Protein AF-A0A2T2YPY2-F1 (afdb_monomer_lite)

pLDDT: mean 89.62, std 8.06, range [54.03, 97.5]

Foldseek 3Di:
DDQALLGKDKDKFQFAFKDFPDWDADPQFEIKTKIDGDGTAPDGWDPPPDDDDPDDFDADCVVPFDFRFKEAEQQQWIWTQGNVRMIMTIGRHFYWPDKFWKAAHDDPVDPDDGGIIMIMTFTDATGGDPDTDDGPYYDYNNDRDGDDDDDDDPRIDTDD

Radius of gyration: 15.9 Å; chains: 1; bounding box: 35×27×46 Å

Secondary structure (DSSP, 8-state):
-EE-TTS-EEEEESSEEEEEEEEEEETTTEEEEEEEEEEEPSSPPP-TTPPPPS------GGG-S-EEEEEEETTSEEEEEETTS-EEEEESS--EEEEEEEEE---TT-SS---EEEEEEEESS----SS----SEEE-----SPPPPP-PPTT-EE--

Structure (mmCIF, N/CA/C/O backbone):
data_AF-A0A2T2YPY2-F1
#
_entry.id   AF-A0A2T2YPY2-F1
#
loop_
_atom_site.group_PDB
_atom_site.id
_atom_site.type_symbol
_atom_site.label_atom_id
_atom_site.label_alt_id
_atom_site.label_comp_id
_atom_site.label_asym_id
_atom_site.label_entity_id
_atom_site.label_seq_id
_atom_site.pdbx_PDB_ins_code
_atom_site.Cartn_x
_atom_site.Cartn_y
_atom_site.Cartn_z
_atom_site.occupancy
_atom_site.B_iso_or_equiv
_atom_site.auth_seq_id
_atom_site.auth_comp_id
_atom_site.auth_asym_id
_atom_site.auth_atom_id
_atom_site.pdbx_PDB_model_num
ATOM 1 N N . MET A 1 1 ? -5.508 4.452 -0.099 1.00 87.25 1 MET A N 1
ATOM 2 C CA . MET A 1 1 ? -4.024 4.449 -0.060 1.00 87.25 1 MET A CA 1
ATOM 3 C C . MET A 1 1 ? -3.481 5.869 -0.182 1.00 87.25 1 MET A C 1
ATOM 5 O O . MET A 1 1 ? -4.206 6.746 -0.636 1.00 87.25 1 MET A O 1
ATOM 9 N N . SER A 1 2 ? -2.218 6.079 0.176 1.00 90.81 2 SER A N 1
ATOM 10 C CA . SER A 1 2 ? -1.468 7.324 -0.010 1.00 90.81 2 SER A CA 1
ATOM 11 C C . SER A 1 2 ? -0.062 6.994 -0.516 1.00 90.81 2 SER A C 1
ATOM 13 O O . SER A 1 2 ? 0.573 6.085 0.016 1.00 90.81 2 SER A O 1
ATOM 15 N N . LEU A 1 3 ? 0.415 7.730 -1.519 1.00 90.88 3 LEU A N 1
ATOM 16 C CA . LEU A 1 3 ? 1.806 7.708 -1.979 1.00 90.88 3 LEU A CA 1
ATOM 17 C C . LEU A 1 3 ? 2.460 9.024 -1.550 1.00 90.88 3 LEU A C 1
ATOM 19 O O . LEU A 1 3 ? 1.928 10.095 -1.841 1.00 90.88 3 LEU A O 1
ATOM 23 N N . PHE A 1 4 ? 3.565 8.946 -0.817 1.00 90.19 4 PHE A N 1
ATOM 24 C CA . PHE A 1 4 ? 4.272 10.115 -0.294 1.00 90.19 4 PHE A CA 1
ATOM 25 C C . PHE A 1 4 ? 5.348 10.590 -1.275 1.00 90.19 4 PHE A C 1
ATOM 27 O O . PHE A 1 4 ? 5.828 9.825 -2.111 1.00 90.19 4 PHE A O 1
ATOM 34 N N . PHE A 1 5 ? 5.757 11.855 -1.155 1.00 89.44 5 PHE A N 1
ATOM 35 C CA . PHE A 1 5 ? 6.778 12.455 -2.020 1.00 89.44 5 PHE A CA 1
ATOM 36 C C . PHE A 1 5 ? 8.179 11.858 -1.866 1.00 89.44 5 PHE A C 1
ATOM 38 O O . PHE A 1 5 ? 8.983 12.053 -2.772 1.00 89.44 5 PHE A O 1
ATOM 45 N N . ASP A 1 6 ? 8.432 11.103 -0.793 1.00 87.38 6 ASP A N 1
ATOM 46 C CA . ASP A 1 6 ? 9.640 10.296 -0.548 1.00 87.38 6 ASP A CA 1
ATOM 47 C C . ASP A 1 6 ? 9.521 8.851 -1.075 1.00 87.38 6 ASP A C 1
ATOM 49 O O . ASP A 1 6 ? 10.415 8.021 -0.905 1.00 87.38 6 ASP A O 1
ATOM 53 N N . GLY A 1 7 ? 8.408 8.521 -1.735 1.00 89.25 7 GLY A N 1
ATOM 54 C CA . GLY A 1 7 ? 8.165 7.211 -2.327 1.00 89.25 7 GLY A CA 1
ATOM 55 C C . GLY A 1 7 ? 7.646 6.153 -1.359 1.00 89.25 7 GLY A C 1
ATOM 56 O O . GLY A 1 7 ? 7.463 5.012 -1.791 1.00 89.25 7 GLY A O 1
ATOM 57 N N . ARG A 1 8 ? 7.376 6.498 -0.091 1.00 93.56 8 ARG A N 1
ATOM 58 C CA . ARG A 1 8 ? 6.630 5.608 0.807 1.00 93.56 8 ARG A CA 1
ATOM 59 C C . ARG A 1 8 ? 5.218 5.400 0.311 1.00 93.56 8 ARG A C 1
ATOM 61 O O . ARG A 1 8 ? 4.590 6.305 -0.238 1.00 93.56 8 ARG A O 1
ATOM 68 N N . VAL A 1 9 ? 4.676 4.235 0.626 1.00 95.38 9 VAL A N 1
ATOM 69 C CA . VAL A 1 9 ? 3.279 3.906 0.364 1.00 95.38 9 VAL A CA 1
ATOM 70 C C . VAL A 1 9 ? 2.605 3.589 1.687 1.00 95.38 9 VAL A C 1
ATOM 72 O O . VAL A 1 9 ? 3.122 2.801 2.474 1.00 95.38 9 VAL A O 1
ATOM 75 N N . LYS A 1 10 ? 1.443 4.193 1.936 1.00 95.31 10 LYS A N 1
ATOM 76 C CA . LYS A 1 10 ? 0.536 3.791 3.013 1.00 95.31 10 LYS A CA 1
ATOM 77 C C . LYS A 1 10 ? -0.748 3.244 2.417 1.00 95.31 10 LYS A C 1
ATOM 79 O O . LYS A 1 10 ? -1.548 3.979 1.835 1.00 95.31 10 LYS A O 1
ATOM 84 N N . VAL A 1 11 ? -0.975 1.958 2.606 1.00 95.44 11 VAL A N 1
ATOM 85 C CA . VAL A 1 11 ? -2.258 1.309 2.349 1.00 95.44 11 VAL A CA 1
ATOM 86 C C . VAL A 1 11 ? -3.041 1.326 3.654 1.00 95.44 11 VAL A C 1
ATOM 88 O O . VAL A 1 11 ? -2.460 1.133 4.713 1.00 95.44 11 VAL A O 1
ATOM 91 N N . TRP A 1 12 ? -4.331 1.645 3.617 1.00 93.94 12 TRP A N 1
ATOM 92 C CA . TRP A 1 12 ? -5.147 1.733 4.825 1.00 93.94 12 TRP A CA 1
ATOM 93 C C . TRP A 1 12 ? -6.581 1.304 4.546 1.00 93.94 12 TRP A C 1
ATOM 95 O O . TRP A 1 12 ? -7.058 1.436 3.420 1.00 93.94 12 TRP A O 1
ATOM 105 N N . SER A 1 13 ? -7.231 0.777 5.577 1.00 93.62 13 SER A N 1
ATOM 106 C CA . SER A 1 13 ? -8.620 0.329 5.579 1.00 93.62 13 SER A CA 1
ATOM 107 C C . SER A 1 13 ? -9.288 0.735 6.889 1.00 93.62 13 SER A C 1
ATOM 109 O O . SER A 1 13 ? -8.641 0.780 7.935 1.00 93.62 13 SER A O 1
ATOM 111 N N . THR A 1 14 ? -10.584 1.031 6.837 1.00 92.50 14 THR A N 1
ATOM 112 C CA . THR A 1 14 ? -11.429 1.224 8.025 1.00 92.50 14 THR A CA 1
ATOM 113 C C . THR A 1 14 ? -12.334 0.033 8.309 1.00 92.50 14 THR A C 1
ATOM 115 O O . THR A 1 14 ? -13.041 0.054 9.308 1.00 92.50 14 THR A O 1
ATOM 118 N N . THR A 1 15 ? -12.348 -0.993 7.461 1.00 93.19 15 THR A N 1
ATOM 119 C CA . THR A 1 15 ? -13.304 -2.109 7.563 1.00 93.19 15 THR A CA 1
ATOM 120 C C . THR A 1 15 ? -12.646 -3.445 7.868 1.00 93.19 15 THR A C 1
ATOM 122 O O . THR A 1 15 ? -13.332 -4.369 8.285 1.00 93.19 15 THR A O 1
ATOM 125 N N . HIS A 1 16 ? -11.331 -3.560 7.698 1.00 94.50 16 HIS A N 1
ATOM 126 C CA . HIS A 1 16 ? -10.594 -4.798 7.925 1.00 94.50 16 HIS A CA 1
ATOM 127 C C . HIS A 1 16 ? -9.155 -4.521 8.360 1.00 94.50 16 HIS A C 1
ATOM 129 O O . HIS A 1 16 ? -8.628 -3.418 8.185 1.00 94.50 16 HIS A O 1
ATOM 135 N N . LEU A 1 17 ? -8.526 -5.558 8.901 1.00 95.31 17 LEU A N 1
ATOM 136 C CA . LEU A 1 17 ? -7.094 -5.660 9.111 1.00 95.31 17 LEU A CA 1
ATOM 137 C C . LEU A 1 17 ? -6.426 -6.145 7.825 1.00 95.31 17 LEU A C 1
ATOM 139 O O . LEU A 1 17 ? -6.905 -7.086 7.194 1.00 95.31 17 LEU A O 1
ATOM 143 N N . TRP A 1 18 ? -5.330 -5.508 7.420 1.00 96.75 18 TRP A N 1
ATOM 144 C CA . TRP A 1 18 ? -4.560 -5.983 6.274 1.00 96.75 18 TRP A CA 1
ATOM 145 C C . TRP A 1 18 ? -3.775 -7.236 6.638 1.00 96.75 18 TRP A C 1
ATOM 147 O O . TRP A 1 18 ? -3.176 -7.317 7.712 1.00 96.75 18 TRP A O 1
ATOM 157 N N . SER A 1 19 ? -3.730 -8.185 5.709 1.00 96.25 19 SER A N 1
ATOM 158 C CA . SER A 1 19 ? -2.860 -9.347 5.815 1.00 96.25 19 SER A CA 1
ATOM 159 C C . SER A 1 19 ? -1.770 -9.285 4.750 1.00 96.25 19 SER A C 1
ATOM 161 O O . SER A 1 19 ? -2.041 -8.995 3.582 1.00 96.25 19 SER A O 1
ATOM 163 N N . VAL A 1 20 ? -0.524 -9.528 5.156 1.00 95.56 20 VAL A N 1
ATOM 164 C CA . VAL A 1 20 ? 0.605 -9.660 4.231 1.00 95.56 20 VAL A CA 1
ATOM 165 C C . VAL A 1 20 ? 0.564 -11.072 3.663 1.00 95.56 20 VAL A C 1
ATOM 167 O O . VAL A 1 20 ? 0.843 -12.038 4.364 1.00 95.56 20 VAL A O 1
ATOM 170 N N . MET A 1 21 ? 0.175 -11.190 2.397 1.00 95.00 21 MET A N 1
ATOM 171 C CA . MET A 1 21 ? -0.026 -12.482 1.738 1.00 95.00 21 MET A CA 1
ATOM 172 C C . MET A 1 21 ? 1.270 -13.044 1.186 1.00 95.00 21 MET A C 1
ATOM 174 O O . MET A 1 21 ? 1.494 -14.250 1.223 1.00 95.00 21 MET A O 1
ATOM 178 N N . ASP A 1 22 ? 2.108 -12.171 0.636 1.00 93.62 22 ASP A N 1
ATOM 179 C CA . ASP A 1 22 ? 3.346 -12.585 -0.000 1.00 93.62 22 ASP A CA 1
ATOM 180 C C . ASP A 1 22 ? 4.349 -11.430 -0.055 1.00 93.62 22 ASP A C 1
ATOM 182 O O . ASP A 1 22 ? 3.971 -10.256 -0.112 1.00 93.62 22 ASP A O 1
ATOM 186 N N . ARG A 1 23 ? 5.635 -11.772 -0.100 1.00 93.56 23 ARG A N 1
ATOM 187 C CA . ARG A 1 23 ? 6.736 -10.865 -0.426 1.00 93.56 23 ARG A CA 1
ATOM 188 C C . ARG A 1 23 ? 7.538 -11.516 -1.539 1.00 93.56 23 ARG A C 1
ATOM 190 O O . ARG A 1 23 ? 8.182 -12.542 -1.337 1.00 93.56 23 ARG A O 1
ATOM 197 N N . ARG A 1 24 ? 7.518 -10.898 -2.717 1.00 89.69 24 ARG A N 1
ATOM 198 C CA . ARG A 1 24 ? 8.173 -11.432 -3.910 1.00 89.69 24 ARG A CA 1
ATOM 199 C C . ARG A 1 24 ? 9.252 -10.495 -4.399 1.00 89.69 24 ARG A C 1
ATOM 201 O O . ARG A 1 24 ? 9.047 -9.288 -4.501 1.00 89.69 24 ARG A O 1
ATOM 208 N N . ARG A 1 25 ? 10.365 -11.083 -4.822 1.00 84.81 25 ARG A N 1
ATOM 209 C CA . ARG A 1 25 ? 11.326 -10.403 -5.681 1.00 84.81 25 ARG A CA 1
ATOM 210 C C . ARG A 1 25 ? 10.885 -10.561 -7.131 1.00 84.81 25 ARG A C 1
ATOM 212 O O . ARG A 1 25 ? 10.835 -11.678 -7.645 1.00 84.81 25 ARG A O 1
ATOM 219 N N . HIS A 1 26 ? 10.558 -9.458 -7.792 1.00 64.12 26 HIS A N 1
ATOM 220 C CA . HIS A 1 26 ? 10.186 -9.474 -9.200 1.00 64.12 26 HIS A CA 1
ATOM 221 C C . HIS A 1 26 ? 11.439 -9.254 -10.064 1.00 64.12 26 HIS A C 1
ATOM 223 O O . HIS A 1 26 ? 11.822 -8.122 -10.363 1.00 64.12 26 HIS A O 1
ATOM 229 N N . SER A 1 27 ? 12.080 -10.347 -10.499 1.00 54.03 27 SER A N 1
ATOM 230 C CA . SER A 1 27 ? 13.282 -10.357 -11.363 1.00 54.03 27 SER A CA 1
ATOM 231 C C . SER A 1 27 ? 14.474 -9.536 -10.816 1.00 54.03 27 SER A C 1
ATOM 233 O O . SER A 1 27 ? 14.523 -9.218 -9.630 1.00 54.03 27 SER A O 1
ATOM 235 N N . ALA A 1 28 ? 15.452 -9.188 -11.662 1.00 57.88 28 ALA A N 1
ATOM 236 C CA . ALA A 1 28 ? 16.628 -8.372 -11.314 1.00 57.88 28 ALA A CA 1
ATOM 237 C C . ALA A 1 28 ? 16.302 -6.899 -10.963 1.00 57.88 28 ALA A C 1
ATOM 239 O O . ALA A 1 28 ? 17.202 -6.063 -10.936 1.00 57.88 28 ALA A O 1
ATOM 240 N N . LEU A 1 29 ? 15.023 -6.579 -10.754 1.00 69.06 29 LEU A N 1
ATOM 241 C CA . LEU A 1 29 ? 14.495 -5.223 -10.732 1.00 69.06 29 LEU A CA 1
ATOM 242 C C . LEU A 1 29 ? 14.084 -4.798 -9.314 1.00 69.06 29 LEU A C 1
ATOM 244 O O . LEU A 1 29 ? 14.517 -3.751 -8.879 1.00 69.06 29 LEU A O 1
ATOM 248 N N . GLY A 1 30 ? 13.422 -5.605 -8.489 1.00 86.81 30 GLY A N 1
ATOM 249 C CA . GLY A 1 30 ? 13.202 -5.194 -7.092 1.00 86.81 30 GLY A CA 1
ATOM 250 C C . GLY A 1 30 ? 12.237 -6.082 -6.336 1.00 86.81 30 GLY A C 1
ATOM 251 O O . GLY A 1 30 ? 12.000 -7.229 -6.729 1.00 86.81 30 GLY A O 1
ATOM 252 N N . GLU A 1 31 ? 11.671 -5.554 -5.255 1.00 94.56 31 GLU A N 1
ATOM 253 C CA . GLU A 1 31 ? 10.708 -6.271 -4.425 1.00 94.56 31 GLU A CA 1
ATOM 254 C C . GLU A 1 31 ? 9.307 -5.670 -4.468 1.00 94.56 31 GLU A C 1
ATOM 25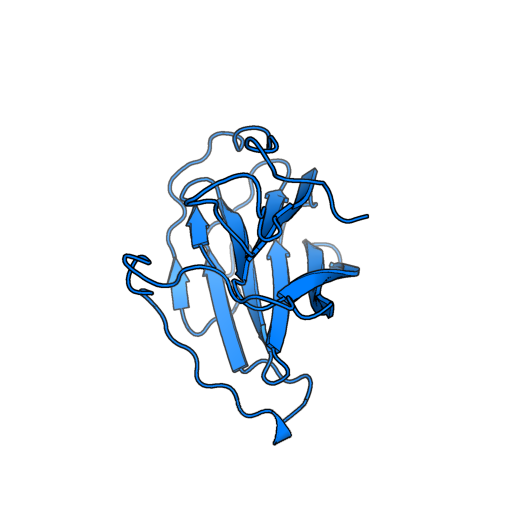6 O O . GLU A 1 31 ? 9.091 -4.470 -4.658 1.00 94.56 31 GLU A O 1
ATOM 261 N N . MET A 1 32 ? 8.340 -6.552 -4.240 1.00 94.88 32 MET A N 1
ATOM 262 C CA . MET A 1 32 ? 6.948 -6.217 -4.032 1.00 94.88 32 MET A CA 1
ATOM 263 C C . MET A 1 32 ? 6.366 -7.008 -2.863 1.00 94.88 32 MET A C 1
ATOM 265 O O . MET A 1 32 ? 6.791 -8.125 -2.560 1.00 94.88 32 MET A O 1
ATOM 269 N N . ILE A 1 33 ? 5.348 -6.432 -2.243 1.00 95.94 33 ILE A N 1
ATOM 270 C CA . ILE A 1 33 ? 4.508 -7.067 -1.238 1.00 95.94 33 ILE A CA 1
ATOM 271 C C . ILE A 1 33 ? 3.089 -7.180 -1.785 1.00 95.94 33 ILE A C 1
ATOM 273 O O . ILE A 1 33 ? 2.588 -6.250 -2.423 1.00 95.94 33 ILE A O 1
ATOM 277 N N . LEU A 1 34 ? 2.453 -8.322 -1.541 1.00 96.75 34 LEU A N 1
ATOM 278 C CA . LEU A 1 34 ? 1.042 -8.539 -1.814 1.00 96.75 34 LEU A CA 1
ATOM 279 C C . LEU A 1 34 ? 0.264 -8.446 -0.504 1.00 96.75 34 LEU A C 1
ATOM 281 O O . LEU A 1 34 ? 0.553 -9.155 0.460 1.00 96.75 34 LEU A O 1
ATOM 285 N N . LEU A 1 35 ? -0.730 -7.570 -0.489 1.00 97.50 35 LEU A N 1
ATOM 286 C CA . LEU A 1 35 ? -1.637 -7.341 0.623 1.00 97.50 35 LEU A CA 1
ATOM 287 C C . LEU A 1 35 ? -3.017 -7.874 0.259 1.00 97.50 35 LEU A C 1
ATOM 289 O O . LEU A 1 35 ? -3.530 -7.593 -0.825 1.00 97.50 35 LEU A O 1
ATOM 293 N N . GLY A 1 36 ? -3.611 -8.620 1.180 1.00 96.56 36 GLY A N 1
ATOM 294 C CA . GLY A 1 36 ? -4.969 -9.134 1.076 1.00 96.56 36 GLY A CA 1
ATOM 295 C C . GLY A 1 36 ? -5.866 -8.566 2.168 1.00 96.56 36 GLY A C 1
ATOM 296 O O . GLY A 1 36 ? -5.393 -8.117 3.220 1.00 96.56 36 GLY A O 1
ATOM 297 N N . VAL A 1 37 ? -7.173 -8.623 1.918 1.00 94.81 37 VAL A N 1
ATOM 298 C CA . VAL A 1 37 ? -8.190 -8.362 2.939 1.00 94.81 37 VAL A CA 1
ATOM 299 C C . VAL A 1 37 ? -8.079 -9.460 3.998 1.00 94.81 37 VAL A C 1
ATOM 301 O O . VAL A 1 37 ? -8.297 -10.633 3.708 1.00 94.81 37 VAL A O 1
ATOM 304 N N . GLY A 1 38 ? -7.665 -9.083 5.208 1.00 94.19 38 GLY A N 1
ATOM 305 C CA . GLY A 1 38 ? -7.568 -9.983 6.353 1.00 94.19 38 GLY A CA 1
ATOM 306 C C . GLY A 1 38 ? -8.854 -9.989 7.177 1.00 94.19 38 GLY A C 1
ATOM 307 O O . GLY A 1 38 ? -9.960 -9.962 6.644 1.00 94.19 38 GLY A O 1
ATOM 308 N N . GLN A 1 39 ? -8.707 -10.021 8.502 1.00 94.12 39 GLN A N 1
ATOM 309 C CA . GLN A 1 39 ? -9.838 -10.054 9.427 1.00 94.12 39 GLN A CA 1
ATOM 310 C C . GLN A 1 39 ? -10.716 -8.799 9.295 1.00 94.12 39 GLN A C 1
ATOM 312 O O . GLN A 1 39 ? -10.230 -7.677 9.435 1.00 94.12 39 GLN A O 1
ATOM 317 N N . GLU A 1 40 ? -12.022 -8.981 9.105 1.00 94.12 40 GLU A N 1
ATOM 318 C CA . GLU A 1 40 ? -12.989 -7.882 9.154 1.00 94.12 40 GLU A CA 1
ATOM 319 C C . GLU A 1 40 ? -13.111 -7.293 10.567 1.00 94.12 40 GLU A C 1
ATOM 321 O O . GLU A 1 40 ? -13.080 -7.994 11.582 1.00 94.12 40 GLU A O 1
ATOM 326 N N . LEU A 1 41 ? -13.267 -5.974 10.640 1.00 90.38 41 LEU A N 1
ATOM 327 C CA . LEU A 1 41 ? -13.464 -5.264 11.895 1.00 90.38 41 LEU A CA 1
ATOM 328 C C . LEU A 1 41 ? -14.934 -5.332 12.308 1.00 90.38 41 LEU A C 1
ATOM 330 O O . LEU A 1 41 ? -15.818 -4.947 11.548 1.00 90.38 41 LEU A O 1
ATOM 334 N N . ALA A 1 42 ? -15.188 -5.728 13.557 1.00 88.06 42 ALA A N 1
ATOM 335 C CA . ALA A 1 42 ? -16.544 -5.769 14.112 1.00 88.06 42 ALA A CA 1
ATOM 336 C C . ALA A 1 42 ? -17.220 -4.386 14.138 1.00 88.06 42 ALA A C 1
ATOM 338 O O . ALA A 1 42 ? -18.437 -4.273 14.001 1.00 88.06 42 ALA A O 1
ATOM 339 N N . VAL A 1 43 ? -16.425 -3.327 14.319 1.00 88.00 43 VAL A N 1
ATOM 340 C CA . VAL A 1 43 ? -16.872 -1.936 14.236 1.00 88.00 43 VAL A CA 1
ATOM 341 C C . VAL A 1 43 ? -16.019 -1.237 13.182 1.00 88.00 43 VAL A C 1
ATOM 343 O O . VAL A 1 43 ? -14.815 -1.089 13.399 1.00 88.00 43 VAL A O 1
ATOM 346 N N . PRO A 1 44 ? -16.605 -0.792 12.057 1.00 86.00 44 PRO A N 1
ATOM 347 C CA . PRO A 1 44 ? -15.883 -0.006 11.073 1.00 86.00 44 PRO A CA 1
ATOM 348 C C . PRO A 1 44 ? -15.365 1.297 11.673 1.00 86.00 44 PRO A C 1
ATOM 350 O O . PRO A 1 44 ? -16.003 1.924 12.522 1.00 86.00 44 PRO A O 1
ATOM 353 N N . GLY A 1 45 ? -14.208 1.732 11.197 1.00 85.62 45 GLY A N 1
ATOM 354 C CA . GLY A 1 45 ? -13.633 2.994 11.609 1.00 85.62 45 GLY A CA 1
ATOM 355 C C . GLY A 1 45 ? -14.324 4.221 11.045 1.00 85.62 45 GLY A C 1
ATOM 356 O O . GLY A 1 45 ? -15.019 4.152 10.028 1.00 85.62 45 GLY A O 1
ATOM 357 N N . PRO A 1 46 ? -14.125 5.371 11.710 1.00 83.38 46 PRO A N 1
ATOM 358 C CA . PRO A 1 46 ? -14.757 6.613 11.310 1.00 83.38 46 PRO A CA 1
ATOM 359 C C . PRO A 1 46 ? -14.290 7.025 9.910 1.00 83.38 46 PRO A C 1
ATOM 361 O O . PRO A 1 46 ? -13.091 7.109 9.628 1.00 83.38 46 PRO A O 1
ATOM 364 N N . THR A 1 47 ? -15.254 7.322 9.042 1.00 81.19 47 THR A N 1
ATOM 365 C CA . THR A 1 47 ? -15.017 7.850 7.690 1.00 81.19 47 THR A CA 1
ATOM 366 C C . THR A 1 47 ? -15.257 9.356 7.592 1.00 81.19 47 THR A C 1
ATOM 368 O O . THR A 1 47 ? -14.874 9.995 6.611 1.00 81.19 47 THR A O 1
ATOM 371 N N . GLU A 1 48 ? -15.836 9.961 8.633 1.00 75.88 48 GLU A N 1
ATOM 372 C CA . GLU A 1 48 ? -16.059 11.401 8.706 1.00 75.88 48 GLU A CA 1
ATOM 373 C C . GLU A 1 48 ? -14.731 12.165 8.596 1.00 75.88 48 GLU A C 1
ATOM 375 O O . GLU A 1 48 ? -13.773 11.883 9.317 1.00 75.88 48 GLU A O 1
ATOM 380 N N . ARG A 1 49 ? -14.689 13.179 7.722 1.00 73.81 49 ARG A N 1
ATOM 381 C CA . ARG A 1 49 ? -13.502 14.020 7.460 1.00 73.81 49 ARG A CA 1
ATOM 382 C C . ARG A 1 49 ? -12.308 13.278 6.850 1.00 73.81 49 ARG A C 1
ATOM 384 O O . ARG A 1 49 ? -11.199 13.814 6.878 1.00 73.81 49 ARG A O 1
ATOM 391 N N . GLN A 1 50 ? -12.507 12.091 6.277 1.00 74.81 50 GLN A N 1
ATOM 392 C CA . GLN A 1 50 ? -11.469 11.493 5.445 1.00 74.81 50 GLN A CA 1
ATOM 393 C C . GLN A 1 50 ? -11.168 12.393 4.245 1.00 74.81 50 GLN A C 1
ATOM 395 O O . GLN A 1 50 ? -12.050 13.030 3.664 1.00 74.81 50 GLN A O 1
ATOM 400 N N . GLN A 1 51 ? -9.885 12.470 3.907 1.00 77.25 51 GLN A N 1
ATOM 401 C CA . GLN A 1 51 ? -9.421 13.227 2.758 1.00 77.25 51 GLN A CA 1
ATOM 402 C C . GLN A 1 51 ? -10.050 12.636 1.492 1.00 77.25 51 GLN A C 1
ATOM 404 O O . GLN A 1 51 ? -10.025 11.418 1.307 1.00 77.25 51 GLN A O 1
ATOM 409 N N . ARG A 1 52 ? -10.615 13.487 0.627 1.00 84.19 52 ARG A N 1
ATOM 410 C CA . ARG A 1 52 ? -11.186 13.019 -0.639 1.00 84.19 52 ARG A CA 1
ATOM 411 C C . ARG A 1 52 ? -10.074 12.362 -1.467 1.00 84.19 52 ARG A C 1
ATOM 413 O O . ARG A 1 52 ? -9.040 13.008 -1.672 1.00 84.19 52 ARG A O 1
ATOM 420 N N . PRO A 1 53 ? -10.253 11.115 -1.928 1.00 86.81 53 PRO A N 1
ATOM 421 C CA . PRO A 1 53 ? -9.255 10.468 -2.760 1.00 86.81 53 PRO A CA 1
ATOM 422 C C . PRO A 1 53 ? -9.089 11.241 -4.073 1.00 86.81 53 PRO A C 1
ATOM 424 O O . PRO A 1 53 ? -10.051 11.739 -4.653 1.00 86.81 53 PRO A O 1
ATOM 427 N N . GLN A 1 54 ? -7.847 11.352 -4.540 1.00 87.38 54 GLN A N 1
ATOM 428 C CA . GLN A 1 54 ? -7.547 11.923 -5.859 1.00 87.38 54 GLN A CA 1
ATOM 429 C C . GLN A 1 54 ? -7.871 10.941 -6.991 1.00 87.38 54 GLN A C 1
ATOM 431 O O . GLN A 1 54 ? -8.057 11.350 -8.134 1.00 87.38 54 GLN A O 1
ATOM 436 N N . ILE A 1 55 ? -7.894 9.648 -6.670 1.00 86.94 55 ILE A N 1
ATOM 437 C CA . ILE A 1 55 ? -8.144 8.551 -7.595 1.00 86.94 55 ILE A CA 1
ATOM 438 C C . ILE A 1 55 ? -9.125 7.602 -6.914 1.00 86.94 55 ILE A C 1
ATOM 440 O O . ILE A 1 55 ? -8.872 7.138 -5.802 1.00 86.94 55 ILE A O 1
ATOM 444 N N . GLU A 1 56 ? -10.217 7.308 -7.606 1.00 91.81 56 GLU A N 1
ATOM 445 C CA . GLU A 1 56 ? -11.172 6.265 -7.249 1.00 91.81 56 GLU A CA 1
ATOM 446 C C . GLU A 1 56 ? -11.121 5.197 -8.341 1.00 91.81 56 GLU A C 1
ATOM 448 O O . GLU A 1 56 ? -11.091 5.521 -9.530 1.00 91.81 56 GLU A O 1
ATOM 453 N N . VAL A 1 57 ? -11.062 3.931 -7.934 1.00 92.12 57 VAL A N 1
ATOM 454 C CA . VAL A 1 57 ? -11.004 2.784 -8.843 1.00 92.12 57 VAL A CA 1
ATOM 455 C C . VAL A 1 57 ? -12.200 1.901 -8.545 1.00 92.12 57 VAL A C 1
ATOM 457 O O . VAL A 1 57 ? -12.399 1.481 -7.407 1.00 92.12 57 VAL A O 1
ATOM 460 N N . MET A 1 58 ? -13.007 1.650 -9.572 1.00 94.12 58 MET A N 1
ATOM 461 C CA . MET A 1 58 ? -14.152 0.752 -9.479 1.00 94.12 58 MET A CA 1
ATOM 462 C C . MET A 1 58 ? -13.660 -0.693 -9.532 1.00 94.12 58 MET A C 1
ATOM 464 O O . MET A 1 58 ? -12.901 -1.060 -10.429 1.00 94.12 58 MET A O 1
ATOM 468 N N . LEU A 1 59 ? -14.096 -1.506 -8.573 1.00 94.50 59 LEU A N 1
ATOM 469 C CA . LEU A 1 59 ? -13.759 -2.925 -8.511 1.00 94.50 59 LEU A CA 1
ATOM 470 C C . LEU A 1 59 ? -14.944 -3.772 -8.988 1.00 94.50 59 LEU A C 1
ATOM 472 O O . LEU A 1 59 ? -16.094 -3.433 -8.712 1.00 94.50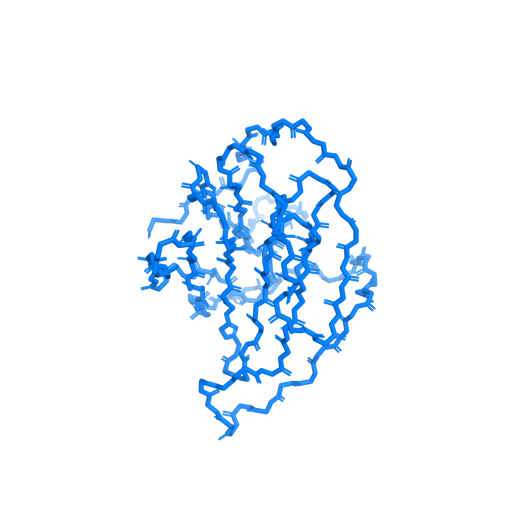 59 LEU A O 1
ATOM 476 N N . ASP A 1 60 ? -14.650 -4.877 -9.671 1.00 96.00 60 ASP A N 1
ATOM 477 C CA . ASP A 1 60 ? -15.604 -5.923 -10.028 1.00 96.00 60 ASP A CA 1
ATOM 478 C C . ASP A 1 60 ? -15.161 -7.228 -9.353 1.00 96.00 60 ASP A C 1
ATOM 480 O O . ASP A 1 60 ? -14.303 -7.927 -9.892 1.00 96.00 60 ASP A O 1
ATOM 484 N N . PRO A 1 61 ? -15.731 -7.593 -8.192 1.00 90.44 61 PRO A N 1
ATOM 485 C CA . PRO A 1 61 ? -15.355 -8.823 -7.497 1.00 90.44 61 PRO A CA 1
ATOM 486 C C . PRO A 1 61 ? -15.489 -10.091 -8.357 1.00 90.44 61 PRO A C 1
ATOM 488 O O . PRO A 1 61 ? -14.798 -11.076 -8.101 1.00 90.44 61 PRO A O 1
ATOM 491 N N . GLY A 1 62 ? -16.343 -10.078 -9.391 1.00 94.62 62 GLY A N 1
ATOM 492 C CA . GLY A 1 62 ? -16.514 -11.195 -10.322 1.00 94.62 62 GLY A CA 1
ATOM 493 C C . GLY A 1 62 ? -15.303 -11.441 -11.228 1.00 94.62 62 GLY A C 1
ATOM 494 O O . GLY A 1 62 ? -15.139 -12.553 -11.729 1.00 94.62 62 GLY A O 1
ATOM 495 N N . ALA A 1 63 ? -14.428 -10.446 -11.400 1.00 95.31 63 ALA A N 1
ATOM 496 C CA . ALA A 1 63 ? -13.210 -10.560 -12.199 1.00 95.31 63 ALA A CA 1
ATOM 497 C C . ALA A 1 63 ? -12.062 -11.293 -11.471 1.00 95.31 63 ALA A C 1
ATOM 499 O O . ALA A 1 63 ? -11.080 -11.675 -12.108 1.00 95.31 63 ALA A O 1
ATOM 500 N N . GLY A 1 64 ? -12.171 -11.521 -10.156 1.00 94.19 64 GLY A N 1
ATOM 501 C CA . GLY A 1 64 ? -11.158 -12.222 -9.361 1.00 94.19 64 GLY A CA 1
ATOM 502 C C . GLY A 1 64 ? -9.839 -11.451 -9.213 1.00 94.19 64 GLY A C 1
ATOM 503 O O . GLY A 1 64 ? -9.824 -10.222 -9.137 1.00 94.19 64 GLY A O 1
ATOM 504 N N . HIS A 1 65 ? -8.713 -12.176 -9.157 1.00 94.50 65 HIS A N 1
ATOM 505 C CA . HIS A 1 65 ? -7.377 -11.598 -8.953 1.00 94.50 65 HIS A CA 1
ATOM 506 C C . HIS A 1 65 ? -6.793 -11.012 -10.249 1.00 94.50 65 HIS A C 1
ATOM 508 O O . HIS A 1 65 ? -5.815 -11.506 -10.813 1.00 94.50 65 HIS A O 1
ATOM 514 N N . VAL A 1 66 ? -7.436 -9.961 -10.748 1.00 96.81 66 VAL A N 1
ATOM 515 C CA . VAL A 1 66 ? -7.046 -9.225 -11.954 1.00 96.81 66 VAL A CA 1
ATOM 516 C C . VAL A 1 66 ? -6.771 -7.775 -11.578 1.00 96.81 66 VAL A C 1
ATOM 518 O O . VAL A 1 66 ? -7.481 -7.198 -10.754 1.00 96.81 66 VAL A O 1
ATOM 521 N N . VAL A 1 67 ? -5.723 -7.189 -12.164 1.00 96.88 67 VAL A N 1
ATOM 522 C CA . VAL A 1 67 ? -5.368 -5.783 -11.937 1.00 96.88 67 VAL A CA 1
ATOM 523 C C . VAL A 1 67 ? -6.493 -4.887 -12.455 1.00 96.88 67 VAL A C 1
ATOM 525 O O . VAL A 1 67 ? -6.769 -4.861 -13.649 1.00 96.88 67 VAL A O 1
ATOM 528 N N . ALA A 1 68 ? -7.107 -4.142 -11.542 1.00 97.38 68 ALA A N 1
ATOM 529 C CA . ALA A 1 68 ? -8.122 -3.132 -11.812 1.00 97.38 68 ALA A CA 1
ATOM 530 C C . ALA A 1 68 ? -7.497 -1.789 -12.200 1.00 97.38 68 ALA A C 1
ATOM 532 O O . ALA A 1 68 ? -8.033 -1.063 -13.032 1.00 97.38 68 ALA A O 1
ATOM 533 N N . SER A 1 69 ? -6.372 -1.435 -11.569 1.00 96.94 69 SER A N 1
ATOM 534 C CA . SER A 1 69 ? -5.600 -0.250 -11.936 1.00 96.94 69 SER A CA 1
ATOM 535 C C . SER A 1 69 ? -4.165 -0.320 -11.427 1.00 96.94 69 SER A C 1
ATOM 537 O O . SER A 1 69 ? -3.890 -0.901 -10.376 1.00 96.94 69 SER A O 1
ATOM 539 N N . THR A 1 70 ? -3.255 0.317 -12.157 1.00 96.50 70 THR A N 1
ATOM 540 C CA . THR A 1 70 ? -1.857 0.519 -11.782 1.00 96.50 70 THR A CA 1
ATOM 541 C C . THR A 1 70 ? -1.550 2.007 -11.632 1.00 96.50 70 THR A C 1
ATOM 543 O O . THR A 1 70 ? -1.774 2.808 -12.540 1.00 96.50 70 THR A O 1
ATOM 546 N N . ILE A 1 71 ? -0.966 2.372 -10.492 1.00 95.31 71 ILE A N 1
ATOM 547 C CA . ILE A 1 71 ? -0.434 3.705 -10.198 1.00 95.31 71 ILE A CA 1
ATOM 548 C C . ILE A 1 71 ? 1.082 3.576 -10.064 1.00 95.31 71 ILE A C 1
ATOM 550 O O . ILE A 1 71 ? 1.557 2.747 -9.290 1.00 95.31 71 ILE A O 1
ATOM 554 N N . ALA A 1 72 ? 1.850 4.394 -10.780 1.00 94.44 72 ALA A N 1
ATOM 555 C CA . ALA A 1 72 ? 3.310 4.357 -10.741 1.00 94.44 72 ALA A CA 1
ATOM 556 C C . ALA A 1 72 ? 3.927 5.719 -10.396 1.00 94.44 72 ALA A C 1
ATOM 558 O O . ALA A 1 72 ? 3.395 6.776 -10.726 1.00 94.44 72 ALA A O 1
ATOM 559 N N . GLY A 1 73 ? 5.074 5.682 -9.727 1.00 93.25 73 GLY A N 1
ATOM 560 C CA . GLY A 1 73 ? 5.942 6.815 -9.451 1.00 93.25 73 GLY A CA 1
ATOM 561 C C . GLY A 1 73 ? 7.141 6.844 -10.399 1.00 93.25 73 GLY A C 1
ATOM 562 O O . GLY A 1 73 ? 7.653 5.803 -10.813 1.00 93.25 73 GLY A O 1
ATOM 563 N N . ASP A 1 74 ? 7.649 8.036 -10.696 1.00 92.25 74 ASP A N 1
ATOM 564 C CA . ASP A 1 74 ? 8.862 8.243 -11.511 1.00 92.25 74 ASP A CA 1
ATOM 565 C C . ASP A 1 74 ? 10.180 7.782 -10.837 1.00 92.25 74 ASP A C 1
ATOM 567 O O . ASP A 1 74 ? 11.264 7.881 -11.417 1.00 92.25 74 ASP A O 1
ATOM 571 N N . ASN A 1 75 ? 10.100 7.262 -9.611 1.00 91.31 75 ASN A N 1
ATOM 572 C CA . ASN A 1 75 ? 11.180 6.598 -8.876 1.00 91.31 75 ASN A CA 1
ATOM 573 C C . ASN A 1 75 ? 11.049 5.057 -8.884 1.00 91.31 75 ASN A C 1
ATOM 575 O O . ASN A 1 75 ? 11.617 4.360 -8.037 1.00 91.31 75 ASN A O 1
ATOM 579 N N . GLY A 1 76 ? 10.236 4.520 -9.797 1.00 91.75 76 GL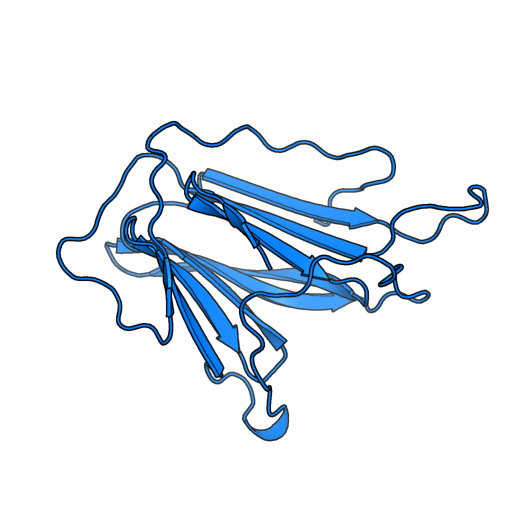Y A N 1
ATOM 580 C CA . GLY A 1 76 ? 9.989 3.087 -9.946 1.00 91.75 76 GLY A CA 1
ATOM 581 C C . GLY A 1 76 ? 9.020 2.493 -8.925 1.00 91.75 76 GLY A C 1
ATOM 582 O O . GLY A 1 76 ? 8.757 1.297 -9.006 1.00 91.75 76 GLY A O 1
ATOM 583 N N . THR A 1 77 ? 8.491 3.269 -7.967 1.00 94.00 77 THR A N 1
ATOM 584 C CA . THR A 1 77 ? 7.450 2.782 -7.046 1.00 94.00 77 THR A CA 1
ATOM 585 C C . THR A 1 77 ? 6.173 2.496 -7.825 1.00 94.00 77 THR A C 1
ATOM 587 O O . THR A 1 77 ? 5.809 3.252 -8.720 1.00 94.00 77 THR A O 1
ATOM 590 N N . PHE A 1 78 ? 5.458 1.435 -7.477 1.00 94.56 78 PHE A N 1
ATOM 591 C CA . PHE A 1 78 ? 4.173 1.121 -8.080 1.00 94.56 78 PHE A CA 1
ATOM 592 C C . PHE A 1 78 ? 3.191 0.560 -7.065 1.00 94.56 78 PHE A C 1
ATOM 594 O O . PHE A 1 78 ? 3.577 -0.059 -6.071 1.00 94.56 78 PHE A O 1
ATOM 601 N N . VAL A 1 79 ? 1.911 0.771 -7.350 1.00 95.81 79 VAL A N 1
ATOM 602 C CA . VAL A 1 79 ? 0.792 0.155 -6.651 1.00 95.81 79 VAL A CA 1
ATOM 603 C C . VAL A 1 79 ? -0.188 -0.391 -7.673 1.00 95.81 79 VAL A C 1
ATOM 605 O O . VAL A 1 79 ? -0.660 0.351 -8.532 1.00 95.81 79 VAL A O 1
ATOM 608 N N . GLN A 1 80 ? -0.493 -1.680 -7.575 1.00 96.06 80 GLN A N 1
ATOM 609 C CA . GLN A 1 80 ? -1.547 -2.318 -8.356 1.00 96.06 80 GLN A CA 1
ATOM 610 C C . GLN A 1 80 ? -2.714 -2.624 -7.429 1.00 96.06 80 GLN A C 1
ATOM 612 O O . GLN A 1 80 ? -2.534 -3.212 -6.362 1.00 96.06 80 GLN A O 1
ATOM 617 N N . LEU A 1 81 ? -3.900 -2.198 -7.837 1.00 96.69 81 LEU A N 1
ATOM 618 C CA . LEU A 1 81 ? -5.157 -2.496 -7.171 1.00 96.69 81 LEU A CA 1
ATOM 619 C C . LEU A 1 81 ? -5.805 -3.654 -7.918 1.00 96.69 81 LEU A C 1
ATOM 621 O O . LEU A 1 81 ? -5.914 -3.591 -9.142 1.00 96.69 81 LEU A O 1
ATOM 625 N N . PHE A 1 82 ? -6.223 -4.691 -7.204 1.00 97.12 82 PHE A N 1
ATOM 626 C CA . PHE A 1 82 ? -6.874 -5.860 -7.784 1.00 97.12 82 PHE A CA 1
ATOM 627 C C . PHE A 1 82 ? -8.383 -5.811 -7.556 1.00 97.12 82 PHE A C 1
ATOM 629 O O . PHE A 1 82 ? -8.871 -5.242 -6.577 1.00 97.12 82 PHE A O 1
ATOM 636 N N . HIS A 1 83 ? -9.131 -6.407 -8.479 1.00 96.75 83 HIS A N 1
ATOM 637 C CA . HIS A 1 83 ? -10.590 -6.449 -8.442 1.00 96.75 83 HIS A CA 1
ATOM 638 C C . HIS A 1 83 ? -11.168 -7.209 -7.234 1.00 96.75 83 HIS A C 1
ATOM 640 O O . HIS A 1 83 ? -12.265 -6.885 -6.782 1.00 96.75 83 HIS A O 1
ATOM 646 N N . ASP A 1 84 ? -10.412 -8.145 -6.661 1.00 94.81 84 ASP A N 1
ATOM 647 C CA . ASP A 1 84 ? -10.743 -8.860 -5.421 1.00 94.81 84 ASP A CA 1
ATOM 648 C C . ASP A 1 84 ? -10.462 -8.052 -4.134 1.00 94.81 84 ASP A C 1
ATOM 650 O O . ASP A 1 84 ? -10.660 -8.554 -3.029 1.00 94.81 84 ASP A 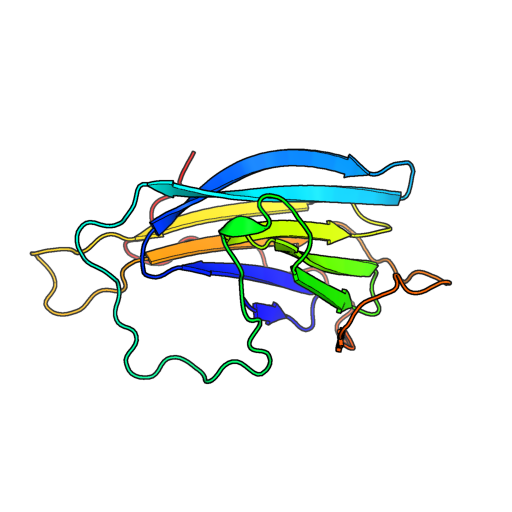O 1
ATOM 654 N N . GLY A 1 85 ? -10.005 -6.801 -4.258 1.00 94.25 85 GLY A N 1
ATOM 655 C CA . GLY A 1 85 ? -9.633 -5.942 -3.131 1.00 94.25 85 GLY A CA 1
ATOM 656 C C . GLY A 1 85 ? -8.189 -6.118 -2.655 1.00 94.25 85 GLY A C 1
ATOM 657 O O . GLY A 1 85 ? -7.757 -5.395 -1.754 1.00 94.25 85 GLY A O 1
ATOM 658 N N . GLY A 1 86 ? -7.427 -7.032 -3.262 1.00 96.19 86 GLY A N 1
ATOM 659 C CA . GLY A 1 86 ? -5.994 -7.162 -3.041 1.00 96.19 86 GLY A CA 1
ATOM 660 C C . GLY A 1 86 ? -5.218 -5.944 -3.541 1.00 96.19 86 GLY A C 1
ATOM 661 O O . GLY A 1 86 ? -5.668 -5.188 -4.409 1.00 96.19 86 GLY A O 1
ATOM 662 N N . ILE A 1 87 ? -4.020 -5.741 -2.994 1.00 97.19 87 ILE A N 1
ATOM 663 C CA . ILE A 1 87 ? -3.130 -4.645 -3.384 1.00 97.19 87 ILE A CA 1
ATOM 664 C C . ILE A 1 87 ? -1.694 -5.154 -3.461 1.00 97.19 87 ILE A C 1
ATOM 666 O O . ILE A 1 87 ? -1.173 -5.699 -2.493 1.00 97.19 87 ILE A O 1
ATOM 670 N N . ALA A 1 88 ? -1.023 -4.916 -4.583 1.00 96.38 88 ALA A N 1
ATOM 671 C CA . ALA A 1 88 ? 0.421 -5.082 -4.694 1.00 96.38 88 ALA A CA 1
ATOM 672 C C . ALA A 1 88 ? 1.103 -3.727 -4.566 1.00 96.38 88 ALA A C 1
ATOM 674 O O . ALA A 1 88 ? 0.696 -2.760 -5.208 1.00 96.38 88 ALA A O 1
ATOM 675 N N . VAL A 1 89 ? 2.167 -3.665 -3.773 1.00 96.75 89 VAL A N 1
ATOM 676 C CA . VAL A 1 89 ? 3.023 -2.483 -3.650 1.00 96.75 89 VAL A CA 1
ATOM 677 C C . VAL A 1 89 ? 4.463 -2.903 -3.883 1.00 96.75 89 VAL A C 1
ATOM 679 O O . VAL A 1 89 ? 4.932 -3.833 -3.236 1.00 96.75 89 VAL A O 1
ATOM 682 N N . GLY A 1 90 ? 5.184 -2.224 -4.769 1.00 94.81 90 GLY A N 1
ATOM 683 C CA . GLY A 1 90 ? 6.571 -2.585 -5.053 1.00 94.81 90 GLY A CA 1
ATOM 684 C C . GLY A 1 90 ? 7.405 -1.465 -5.652 1.00 94.81 90 GLY A C 1
ATOM 685 O O . GLY A 1 90 ? 6.944 -0.329 -5.802 1.00 94.81 90 GLY A O 1
ATOM 686 N N . ASN A 1 91 ? 8.650 -1.799 -5.987 1.00 93.88 91 ASN A N 1
ATOM 687 C CA . ASN A 1 91 ? 9.555 -0.922 -6.718 1.00 93.88 91 ASN A CA 1
ATOM 688 C C . ASN A 1 91 ? 10.347 -1.694 -7.792 1.00 93.88 91 ASN A C 1
ATOM 690 O O . ASN A 1 91 ? 10.782 -2.816 -7.555 1.00 93.88 91 ASN A O 1
ATOM 694 N N . ASP A 1 92 ? 10.547 -1.082 -8.963 1.00 91.19 92 ASP A N 1
ATOM 695 C CA . ASP A 1 92 ? 11.288 -1.667 -10.101 1.00 91.19 92 ASP A CA 1
ATOM 696 C C . ASP A 1 92 ? 12.814 -1.646 -9.980 1.00 91.19 92 ASP A C 1
ATOM 698 O O . ASP A 1 92 ? 13.497 -2.096 -10.898 1.00 91.19 92 ASP A O 1
ATOM 702 N N . GLY A 1 93 ? 13.366 -1.060 -8.920 1.00 90.06 93 GLY A N 1
ATOM 703 C CA . GLY A 1 93 ? 14.820 -0.964 -8.741 1.00 90.06 93 GLY A CA 1
ATOM 704 C C . GLY A 1 93 ? 15.316 -1.174 -7.321 1.00 90.06 93 GLY A C 1
ATOM 705 O O . GLY A 1 93 ? 16.520 -1.083 -7.088 1.00 90.06 93 GLY A O 1
ATOM 706 N N . ARG A 1 94 ? 14.406 -1.345 -6.359 1.00 91.31 94 ARG A N 1
ATOM 707 C CA . ARG A 1 94 ? 14.716 -1.285 -4.930 1.00 91.31 94 ARG A CA 1
ATOM 708 C C . ARG A 1 94 ? 14.062 -2.422 -4.174 1.00 91.31 94 ARG A C 1
ATOM 710 O O . ARG A 1 94 ? 12.934 -2.821 -4.470 1.00 91.31 94 ARG A O 1
ATOM 717 N N . ASP A 1 95 ? 14.779 -2.875 -3.160 1.00 92.75 95 ASP A N 1
ATOM 718 C CA . ASP A 1 95 ? 14.283 -3.839 -2.193 1.00 92.75 95 ASP A CA 1
ATOM 719 C C . ASP A 1 95 ? 13.451 -3.107 -1.122 1.00 92.75 95 ASP A C 1
ATOM 721 O O . ASP A 1 95 ? 13.590 -1.897 -0.898 1.00 92.75 95 ASP A O 1
ATOM 725 N N . ILE A 1 96 ? 12.536 -3.830 -0.482 1.00 93.44 96 ILE A N 1
ATOM 726 C CA . ILE A 1 96 ? 11.721 -3.308 0.612 1.00 93.44 96 ILE A CA 1
ATOM 727 C C . ILE A 1 96 ? 12.589 -3.247 1.871 1.00 93.44 96 ILE A C 1
ATOM 729 O O . ILE A 1 96 ? 12.972 -4.283 2.422 1.00 93.44 96 ILE A O 1
ATOM 733 N N . GLY A 1 97 ? 12.833 -2.028 2.349 1.00 92.44 97 GLY A N 1
ATOM 734 C CA . GLY A 1 97 ? 13.634 -1.770 3.544 1.00 92.44 97 GLY A CA 1
ATOM 735 C C . GLY A 1 97 ? 12.835 -1.845 4.840 1.00 92.44 97 GLY A C 1
ATOM 736 O O . GLY A 1 97 ? 13.292 -2.413 5.830 1.00 92.44 97 GLY A O 1
ATOM 737 N N . GLN A 1 98 ? 11.609 -1.308 4.846 1.00 94.31 98 GLN A N 1
ATOM 738 C CA . GLN A 1 98 ? 10.751 -1.324 6.031 1.00 94.31 98 GLN A CA 1
ATOM 739 C C . GLN A 1 98 ? 9.290 -1.588 5.665 1.00 94.31 98 GLN A C 1
ATOM 741 O O . GLN A 1 98 ? 8.754 -1.006 4.719 1.00 94.31 98 GLN A O 1
ATOM 746 N N . ILE A 1 99 ? 8.640 -2.430 6.468 1.00 95.31 99 ILE A N 1
ATOM 747 C CA . ILE A 1 99 ? 7.193 -2.652 6.475 1.00 95.31 99 ILE A CA 1
ATOM 748 C C . ILE A 1 99 ? 6.709 -2.409 7.905 1.00 95.31 99 ILE A C 1
ATOM 750 O O . ILE A 1 99 ? 7.354 -2.852 8.850 1.00 95.31 99 ILE A O 1
ATOM 754 N N . LEU A 1 100 ? 5.588 -1.709 8.068 1.00 96.38 100 LEU A N 1
ATOM 755 C CA . LEU A 1 100 ? 4.845 -1.668 9.328 1.00 96.38 100 LEU A CA 1
ATOM 756 C C . LEU A 1 100 ? 3.380 -1.968 9.028 1.00 96.38 100 LEU A C 1
ATOM 758 O O . LEU A 1 100 ? 2.702 -1.133 8.426 1.00 96.38 100 LEU A O 1
ATOM 762 N N . ASN A 1 101 ? 2.908 -3.147 9.434 1.00 96.94 101 ASN A N 1
ATOM 763 C CA . ASN A 1 101 ? 1.499 -3.520 9.375 1.00 96.94 101 ASN A CA 1
ATOM 764 C C . ASN A 1 101 ? 0.860 -3.250 10.738 1.00 96.94 101 ASN A C 1
ATOM 766 O O . ASN A 1 101 ? 1.134 -3.949 11.707 1.00 96.94 101 ASN A O 1
ATOM 770 N N . ALA A 1 102 ? 0.047 -2.203 10.825 1.00 96.00 102 ALA A N 1
ATOM 771 C CA . ALA A 1 102 ? -0.559 -1.759 12.070 1.00 96.00 102 ALA A CA 1
ATOM 772 C C . ALA A 1 102 ? -2.081 -1.924 12.035 1.00 96.00 102 ALA A C 1
ATOM 774 O O . ALA A 1 102 ? -2.733 -1.639 11.026 1.00 96.00 102 ALA A O 1
ATOM 775 N N . GLY A 1 103 ? -2.649 -2.348 13.157 1.00 93.62 103 GLY A N 1
ATOM 776 C CA . GLY A 1 103 ? -4.080 -2.420 13.418 1.00 93.62 103 GLY A CA 1
ATOM 777 C C . GLY A 1 103 ? -4.480 -1.493 14.557 1.00 93.62 103 GLY A C 1
ATOM 778 O O . GLY A 1 103 ? -3.663 -1.107 15.394 1.00 93.62 103 GLY A O 1
ATOM 779 N N . ARG A 1 104 ? -5.755 -1.116 14.580 1.00 91.62 104 ARG A N 1
ATOM 780 C CA . ARG A 1 104 ? -6.368 -0.342 15.653 1.00 91.62 104 ARG A CA 1
ATOM 781 C C . ARG A 1 104 ? -7.836 -0.73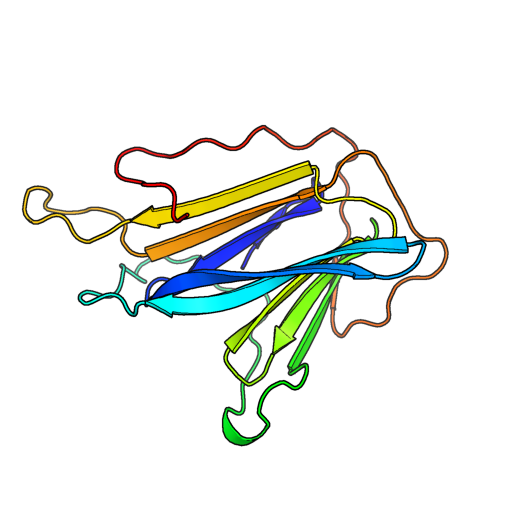2 15.771 1.00 91.62 104 ARG A C 1
ATOM 783 O O . ARG A 1 104 ? -8.596 -0.596 14.815 1.00 91.62 104 ARG A O 1
ATOM 790 N N . GLU A 1 105 ? -8.240 -1.175 16.952 1.00 87.25 105 GLU A N 1
ATOM 791 C CA . GLU A 1 105 ? -9.611 -1.616 17.228 1.00 87.25 105 GLU A CA 1
ATOM 792 C C . GLU A 1 105 ? -10.402 -0.582 18.031 1.00 87.25 105 GLU A C 1
ATOM 794 O O . GLU A 1 105 ? -9.838 0.313 18.663 1.00 87.25 105 GLU A O 1
ATOM 799 N N . ALA A 1 106 ? -11.731 -0.701 18.017 1.00 84.44 106 ALA A N 1
ATOM 800 C CA . ALA A 1 106 ? -12.606 0.138 18.826 1.00 84.44 106 ALA A CA 1
ATOM 801 C C . ALA A 1 106 ? -12.347 -0.096 20.323 1.00 84.44 106 ALA A C 1
ATOM 803 O O . ALA A 1 106 ? -12.323 -1.231 20.792 1.00 84.44 106 ALA A O 1
ATOM 804 N N . SER A 1 107 ? -12.179 0.985 21.087 1.00 81.31 107 SER A N 1
ATOM 805 C CA . SER A 1 107 ? -11.939 0.904 22.530 1.00 81.31 107 SER A CA 1
ATOM 806 C C . SER A 1 107 ? -13.148 1.431 23.303 1.00 81.31 107 SER A C 1
ATOM 808 O O . SER A 1 107 ? -13.404 2.635 23.259 1.00 81.31 107 SER A O 1
ATOM 810 N N . PRO A 1 108 ? -13.851 0.593 24.090 1.00 74.62 108 PRO A N 1
ATOM 811 C CA . PRO A 1 108 ? -14.964 1.046 24.931 1.00 74.62 108 PRO A CA 1
ATOM 812 C C . PRO A 1 108 ? -14.553 2.098 25.973 1.00 74.62 108 PRO A C 1
ATOM 814 O O . PRO A 1 108 ? -15.371 2.904 26.411 1.00 74.62 108 PRO A O 1
ATOM 817 N N . ALA A 1 109 ? -13.274 2.112 26.364 1.00 77.88 109 ALA A N 1
ATOM 818 C CA . ALA A 1 109 ? -12.725 3.052 27.337 1.00 77.88 109 ALA A CA 1
ATOM 819 C C . ALA A 1 109 ? -12.504 4.465 26.765 1.00 77.88 109 ALA A C 1
ATOM 821 O O . ALA A 1 109 ? -12.252 5.405 27.522 1.00 77.88 109 ALA A O 1
ATOM 822 N N . ARG A 1 110 ? -12.588 4.649 25.439 1.00 69.06 110 ARG A N 1
ATOM 823 C CA . ARG A 1 110 ? -12.385 5.945 24.783 1.00 69.06 110 ARG A CA 1
ATOM 824 C C . ARG A 1 110 ? -13.620 6.348 23.994 1.00 69.06 110 ARG A C 1
ATOM 826 O O . ARG A 1 110 ? -14.081 5.631 23.122 1.00 69.06 110 ARG A O 1
ATOM 833 N N . ARG A 1 111 ? -14.114 7.567 24.239 1.00 65.44 111 ARG A N 1
ATOM 834 C CA . ARG A 1 111 ? -15.270 8.119 23.504 1.00 65.44 111 ARG A CA 1
ATOM 835 C C . ARG A 1 111 ? -15.006 8.302 22.002 1.00 65.44 111 ARG A C 1
ATOM 837 O O . ARG A 1 111 ? -15.951 8.288 21.224 1.00 65.44 111 ARG A O 1
ATOM 844 N N . ARG A 1 112 ? -13.745 8.519 21.603 1.00 69.06 112 ARG A N 1
ATOM 845 C CA . ARG A 1 112 ? -13.281 8.554 20.207 1.00 69.06 112 ARG A CA 1
ATOM 846 C C . ARG A 1 112 ? -11.879 7.963 20.125 1.00 69.06 112 ARG A C 1
ATOM 848 O O . ARG A 1 112 ? -10.962 8.481 20.761 1.00 69.06 112 ARG A O 1
ATOM 855 N N . ASN A 1 113 ? -11.708 6.929 19.315 1.00 75.69 113 ASN A N 1
ATOM 856 C CA . ASN A 1 113 ? -10.410 6.447 18.868 1.00 75.69 113 ASN A CA 1
ATOM 857 C C . ASN A 1 113 ? -10.457 6.164 17.360 1.00 75.69 113 ASN A C 1
ATOM 859 O O . ASN A 1 113 ? -11.531 5.989 16.786 1.00 75.69 113 ASN A O 1
ATOM 863 N N . GLY A 1 114 ? -9.296 6.184 16.699 1.00 78.81 114 GLY A N 1
ATOM 864 C CA . GLY A 1 114 ? -9.216 5.644 15.343 1.00 78.81 114 GLY A CA 1
ATOM 865 C C . GLY A 1 114 ? -9.567 4.155 15.369 1.00 78.81 114 GLY A C 1
ATOM 866 O O . GLY A 1 114 ? -9.339 3.496 16.380 1.00 78.81 114 GLY A O 1
ATOM 867 N N . VAL A 1 115 ? -10.093 3.629 14.272 1.00 88.50 115 VAL A N 1
ATOM 868 C CA . VAL A 1 115 ? -10.307 2.190 14.076 1.00 88.50 115 VAL A CA 1
ATOM 869 C C . VAL A 1 115 ? -9.979 1.888 12.618 1.00 88.50 115 VAL A C 1
ATOM 871 O O . VAL A 1 115 ? -10.267 2.712 11.745 1.00 88.50 115 VAL A O 1
ATOM 874 N N . GLY A 1 116 ? -9.314 0.770 12.357 1.00 91.81 116 GLY A N 1
ATOM 875 C CA . GLY A 1 116 ? -8.813 0.442 11.029 1.00 91.81 116 GLY A CA 1
ATOM 876 C C . GLY A 1 116 ? -7.466 -0.261 11.059 1.00 91.81 116 GLY A C 1
ATOM 877 O O . GLY A 1 116 ? -6.938 -0.613 12.110 1.00 91.81 116 GLY A O 1
ATOM 878 N N . SER A 1 117 ? -6.882 -0.413 9.881 1.00 94.25 117 SER A N 1
ATOM 879 C CA . SER A 1 117 ? -5.538 -0.946 9.704 1.00 94.25 117 SER A CA 1
ATOM 880 C C . SER A 1 117 ? -4.796 -0.177 8.628 1.00 94.25 117 SER A C 1
ATOM 882 O O . SER A 1 117 ? -5.400 0.403 7.721 1.00 94.25 117 SER A O 1
ATOM 884 N N . SER A 1 118 ? -3.471 -0.161 8.722 1.00 94.75 118 SER A N 1
ATOM 885 C CA . SER A 1 118 ? -2.625 0.351 7.662 1.00 94.75 118 SER A CA 1
ATOM 886 C C . SER A 1 118 ? -1.318 -0.402 7.536 1.00 94.75 118 SER A C 1
ATOM 888 O O . SER A 1 118 ? -0.675 -0.684 8.541 1.00 94.75 118 SER A O 1
ATOM 890 N N . VAL A 1 119 ? -0.887 -0.597 6.295 1.00 96.88 119 VAL A N 1
ATOM 891 C CA . VAL A 1 119 ? 0.451 -1.072 5.957 1.00 96.88 119 VAL A CA 1
ATOM 892 C C . VAL A 1 119 ? 1.249 0.096 5.400 1.00 96.88 119 VAL A C 1
ATOM 894 O O . VAL A 1 119 ? 0.860 0.702 4.398 1.00 96.88 119 VAL A O 1
ATOM 897 N N . MET A 1 120 ? 2.358 0.428 6.051 1.00 96.94 120 MET A N 1
ATOM 898 C CA . MET A 1 120 ? 3.357 1.350 5.522 1.00 96.94 120 MET A CA 1
ATOM 899 C C . MET A 1 120 ? 4.518 0.572 4.914 1.00 96.94 120 MET A C 1
ATOM 901 O O . MET A 1 120 ? 5.019 -0.355 5.543 1.00 96.94 120 MET A O 1
ATOM 905 N N . ILE A 1 121 ? 4.948 0.969 3.716 1.00 96.12 121 ILE A N 1
ATOM 906 C CA . ILE A 1 121 ? 6.060 0.359 2.978 1.00 96.12 121 ILE A CA 1
ATOM 907 C C . ILE A 1 121 ? 7.060 1.440 2.560 1.00 96.12 121 ILE A C 1
ATOM 909 O O . ILE A 1 121 ? 6.672 2.477 2.011 1.00 96.12 121 ILE A O 1
ATOM 913 N N . ALA A 1 122 ? 8.343 1.187 2.821 1.00 95.00 122 ALA A N 1
ATOM 914 C CA . ALA A 1 122 ? 9.485 1.976 2.367 1.00 95.00 122 ALA A CA 1
ATOM 915 C C . ALA A 1 122 ? 10.489 1.080 1.637 1.00 95.00 122 ALA A C 1
ATOM 917 O O . ALA A 1 122 ? 10.650 -0.095 1.967 1.00 95.00 122 ALA A O 1
ATOM 918 N N . PHE A 1 123 ? 11.186 1.670 0.670 1.00 92.31 123 PHE A N 1
ATOM 919 C CA . PHE A 1 123 ? 12.176 0.998 -0.166 1.00 92.31 123 PHE A CA 1
ATOM 920 C C . PHE A 1 123 ? 13.571 1.554 0.105 1.00 92.31 123 PHE A C 1
ATOM 922 O O . PHE A 1 123 ? 13.719 2.767 0.281 1.00 92.31 123 PHE A O 1
ATOM 929 N N . ASP A 1 124 ? 14.575 0.682 0.094 1.00 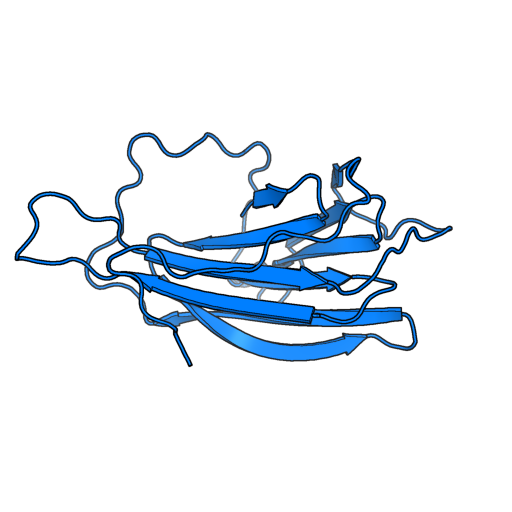90.44 124 ASP A N 1
ATOM 930 C CA . ASP A 1 124 ? 15.960 1.055 0.370 1.00 90.44 124 ASP A CA 1
ATOM 931 C C . ASP A 1 124 ? 16.650 1.683 -0.840 1.00 90.44 124 ASP A C 1
ATOM 933 O O . ASP A 1 124 ? 16.502 1.250 -1.983 1.00 90.44 124 ASP A O 1
ATOM 937 N N . GLY A 1 125 ? 17.459 2.705 -0.567 1.00 87.25 125 GLY A N 1
ATOM 938 C CA . GLY A 1 125 ? 18.235 3.407 -1.581 1.00 87.25 125 GLY A CA 1
ATOM 939 C C . GLY A 1 125 ? 17.401 4.307 -2.495 1.00 87.25 125 GLY A C 1
ATOM 940 O O . GLY A 1 125 ? 16.218 4.587 -2.271 1.00 87.25 125 GLY A O 1
ATOM 941 N N . SER A 1 126 ? 18.052 4.793 -3.548 1.00 84.38 126 SER A N 1
ATOM 942 C CA . SER A 1 126 ? 17.464 5.660 -4.564 1.00 84.38 126 SER A CA 1
ATOM 943 C C . SER A 1 126 ? 17.472 4.961 -5.920 1.00 84.38 126 SER A C 1
ATOM 945 O O . SER A 1 126 ? 18.429 4.286 -6.292 1.00 84.38 126 SER A O 1
ATOM 947 N N . TYR A 1 127 ? 16.384 5.113 -6.668 1.00 86.50 127 TYR A N 1
ATOM 948 C CA . TYR A 1 127 ? 16.252 4.536 -7.997 1.00 86.50 127 TYR A CA 1
ATOM 949 C C . TYR A 1 127 ? 15.335 5.396 -8.856 1.00 86.50 127 TYR A C 1
ATOM 951 O O . TYR A 1 127 ? 14.318 5.900 -8.381 1.00 86.50 127 TYR A O 1
ATOM 959 N N . ARG A 1 128 ? 15.700 5.557 -10.128 1.00 89.38 128 ARG A N 1
ATOM 960 C CA . ARG A 1 128 ? 14.842 6.136 -11.163 1.00 89.38 128 ARG A CA 1
ATOM 961 C C . ARG A 1 128 ? 15.012 5.316 -12.440 1.00 89.38 128 ARG A C 1
ATOM 963 O O . ARG A 1 128 ? 16.116 5.310 -12.994 1.00 89.38 128 ARG A O 1
ATOM 970 N N . PRO A 1 129 ? 13.974 4.597 -12.891 1.00 88.19 129 PRO A N 1
ATOM 971 C CA . PRO A 1 129 ? 14.085 3.774 -14.082 1.00 88.19 129 PRO A CA 1
ATOM 972 C C . PRO A 1 129 ? 14.225 4.651 -15.330 1.00 88.19 129 PRO A C 1
ATOM 974 O O . PRO A 1 129 ? 13.664 5.742 -15.409 1.00 88.19 129 PRO A O 1
ATOM 977 N N . ARG A 1 130 ? 14.954 4.154 -16.337 1.00 88.12 130 ARG A N 1
ATOM 978 C CA . ARG A 1 130 ? 15.010 4.806 -17.660 1.00 88.12 130 ARG A CA 1
ATOM 979 C C . ARG A 1 130 ? 13.695 4.661 -18.424 1.00 88.12 130 ARG A C 1
ATOM 981 O O . ARG A 1 130 ? 13.288 5.590 -19.110 1.00 88.12 130 ARG A O 1
ATOM 988 N N . ASN A 1 131 ? 13.056 3.500 -18.292 1.00 88.88 131 ASN A N 1
ATOM 989 C CA . ASN A 1 131 ? 11.769 3.189 -18.901 1.00 88.88 131 ASN A CA 1
ATOM 990 C C . ASN A 1 131 ? 10.715 3.118 -17.794 1.00 88.88 131 ASN A C 1
ATOM 992 O O . ASN A 1 131 ? 10.866 2.337 -16.857 1.00 88.88 131 ASN A O 1
ATOM 996 N N . LEU A 1 132 ? 9.677 3.945 -17.893 1.00 89.50 132 LEU A N 1
ATOM 997 C CA . LEU A 1 132 ? 8.572 3.963 -16.932 1.00 89.50 132 LEU A CA 1
ATOM 998 C C . LEU A 1 132 ? 7.634 2.764 -17.141 1.00 89.50 132 LEU A C 1
ATOM 1000 O O . LEU A 1 132 ? 7.528 2.253 -18.254 1.00 89.50 132 LEU A O 1
ATOM 1004 N N . ARG A 1 133 ? 6.951 2.329 -16.072 1.00 90.06 133 ARG A N 1
ATOM 1005 C CA . ARG A 1 133 ? 6.330 0.995 -16.001 1.00 90.06 133 ARG A CA 1
ATOM 1006 C C . ARG A 1 133 ? 5.168 0.671 -16.954 1.00 90.06 133 ARG A C 1
ATOM 1008 O O . ARG A 1 133 ? 4.946 -0.491 -17.125 1.00 90.06 133 ARG A O 1
ATOM 1015 N N . GLU A 1 134 ? 4.430 1.555 -17.589 1.00 92.38 134 GLU A N 1
ATOM 1016 C CA . GLU A 1 134 ? 3.006 1.341 -17.971 1.00 92.38 134 GLU A CA 1
ATOM 1017 C C . GLU A 1 134 ? 2.071 1.325 -16.750 1.00 92.38 134 GLU A C 1
ATOM 1019 O O . GLU A 1 134 ? 2.086 0.440 -15.897 1.00 92.38 134 GLU A O 1
ATOM 1024 N N . ALA A 1 135 ? 1.268 2.380 -16.651 1.00 94.56 135 ALA A N 1
ATOM 1025 C CA . ALA A 1 135 ? 0.359 2.620 -15.545 1.00 94.56 135 ALA A CA 1
ATOM 1026 C C . ALA A 1 135 ? -0.780 3.527 -16.015 1.00 94.56 135 ALA A C 1
ATOM 1028 O O . ALA A 1 135 ? -0.575 4.386 -16.877 1.00 94.56 135 ALA A O 1
ATOM 1029 N N . ASP A 1 136 ? -1.951 3.401 -15.394 1.00 96.00 136 ASP A N 1
ATOM 1030 C CA . ASP A 1 136 ? -3.096 4.278 -15.660 1.00 96.00 136 ASP A CA 1
ATOM 1031 C C . ASP A 1 136 ? -2.837 5.700 -15.159 1.00 96.00 136 ASP A C 1
ATOM 1033 O O . ASP A 1 136 ? -3.400 6.679 -15.665 1.00 96.00 136 ASP A O 1
ATOM 1037 N N . ARG A 1 137 ? -2.011 5.822 -14.112 1.00 93.31 137 ARG A N 1
ATOM 1038 C CA . ARG A 1 137 ? -1.654 7.087 -13.471 1.00 93.31 137 ARG A CA 1
ATOM 1039 C C . ARG A 1 137 ? -0.184 7.116 -13.090 1.00 93.31 137 ARG A C 1
ATOM 1041 O O . ARG A 1 137 ? 0.351 6.154 -12.543 1.00 93.31 137 ARG A O 1
ATOM 1048 N N . TYR A 1 138 ? 0.422 8.277 -13.317 1.00 93.69 138 TYR A N 1
ATOM 1049 C CA . TYR A 1 138 ? 1.802 8.562 -12.960 1.00 93.69 138 TYR A CA 1
ATOM 1050 C C . TYR A 1 138 ? 1.900 9.712 -11.972 1.00 93.69 138 TYR A C 1
ATOM 1052 O O . TYR A 1 138 ? 1.208 10.721 -12.110 1.00 93.69 138 TYR A O 1
ATOM 1060 N N . LEU A 1 139 ? 2.788 9.553 -10.997 1.00 92.19 139 LEU A N 1
ATOM 1061 C CA . LEU A 1 139 ? 3.056 10.529 -9.953 1.00 92.19 139 LEU A CA 1
ATOM 1062 C C . LEU A 1 139 ? 4.545 10.887 -9.952 1.00 92.19 139 LEU A C 1
ATOM 1064 O O . LEU A 1 139 ? 5.412 10.014 -9.999 1.00 92.19 139 LEU A O 1
ATOM 1068 N N . ALA A 1 140 ? 4.838 12.184 -9.891 1.00 92.38 140 ALA A N 1
ATOM 1069 C CA . ALA A 1 140 ? 6.195 12.656 -9.662 1.00 92.38 140 ALA A CA 1
ATOM 1070 C C . ALA A 1 140 ? 6.530 12.507 -8.175 1.00 92.38 140 ALA A C 1
ATOM 1072 O O . ALA A 1 140 ? 5.761 12.954 -7.320 1.00 92.38 140 ALA A O 1
ATOM 1073 N N . ILE A 1 141 ? 7.669 11.890 -7.869 1.00 91.31 141 ILE A N 1
ATOM 1074 C CA . ILE A 1 141 ? 8.149 11.667 -6.504 1.00 91.31 141 ILE A CA 1
ATOM 1075 C C . ILE A 1 141 ? 9.395 12.536 -6.320 1.00 91.31 141 ILE A C 1
ATOM 1077 O O . ILE A 1 141 ? 10.490 12.114 -6.694 1.00 91.31 141 ILE A O 1
ATOM 1081 N N . PRO A 1 142 ? 9.248 13.793 -5.859 1.00 87.25 142 PRO A N 1
ATOM 1082 C CA . PRO A 1 142 ? 10.318 14.786 -5.933 1.00 87.25 142 PRO A CA 1
ATOM 1083 C C . PRO A 1 142 ? 11.403 14.599 -4.868 1.00 87.25 142 PRO A C 1
ATOM 1085 O O . PRO A 1 142 ? 12.517 15.090 -5.044 1.00 87.25 142 PRO A O 1
ATOM 1088 N N . GLU A 1 143 ? 11.096 13.926 -3.761 1.00 82.12 143 GLU A N 1
ATOM 1089 C CA . GLU A 1 143 ? 12.001 13.826 -2.626 1.00 82.12 143 GLU A CA 1
ATOM 1090 C C . GLU A 1 143 ? 12.985 12.667 -2.822 1.00 82.12 143 GLU A C 1
ATOM 1092 O O . GLU A 1 143 ? 12.615 11.535 -3.132 1.00 82.12 143 GLU A O 1
ATOM 1097 N N . VAL A 1 144 ? 14.273 12.982 -2.683 1.00 74.94 144 VAL A N 1
ATOM 1098 C CA . VAL A 1 144 ? 15.387 12.035 -2.872 1.00 74.94 144 VAL A CA 1
ATOM 1099 C C . VAL A 1 144 ? 15.962 11.587 -1.522 1.00 74.94 144 VAL A C 1
ATOM 1101 O O . VAL A 1 144 ? 16.813 10.701 -1.464 1.00 74.94 144 VAL A O 1
ATOM 1104 N N . THR A 1 145 ? 15.514 12.204 -0.427 1.00 73.50 145 THR A N 1
ATOM 1105 C CA . THR A 1 145 ? 15.935 11.863 0.929 1.00 73.50 145 THR A CA 1
ATOM 1106 C C . THR A 1 145 ? 15.361 10.517 1.373 1.00 73.50 145 THR A C 1
ATOM 1108 O O . THR A 1 145 ? 14.262 10.145 0.958 1.00 73.50 145 THR A O 1
ATOM 1111 N N . PRO A 1 146 ? 16.097 9.766 2.216 1.00 72.56 146 PRO A N 1
ATOM 1112 C CA . PRO A 1 146 ? 15.601 8.514 2.765 1.00 72.56 146 PRO A CA 1
ATOM 1113 C C . PRO A 1 146 ? 14.294 8.714 3.546 1.00 72.56 146 PRO A C 1
ATOM 1115 O O . PRO A 1 146 ? 14.156 9.722 4.247 1.00 72.56 146 PRO A O 1
ATOM 1118 N N . PRO A 1 147 ? 13.357 7.754 3.486 1.00 78.75 147 PRO A N 1
ATOM 1119 C CA . PRO A 1 147 ? 12.106 7.865 4.213 1.00 78.75 147 PRO A CA 1
ATOM 1120 C C . PRO A 1 147 ? 12.280 7.903 5.733 1.00 78.75 147 PRO A C 1
ATOM 1122 O O . PRO A 1 147 ? 13.165 7.261 6.298 1.00 78.75 147 PRO A O 1
ATOM 1125 N N . VAL A 1 148 ? 11.374 8.605 6.416 1.00 80.75 148 VAL A N 1
ATOM 1126 C CA . VAL A 1 148 ? 11.328 8.613 7.886 1.00 80.75 148 VAL A CA 1
ATOM 1127 C C . VAL A 1 148 ? 10.930 7.230 8.408 1.00 80.75 148 VAL A C 1
ATOM 1129 O O . VAL A 1 148 ? 9.948 6.651 7.932 1.00 80.75 148 VAL A O 1
ATOM 1132 N N . ALA A 1 149 ? 11.650 6.753 9.427 1.00 85.50 149 ALA A N 1
ATOM 1133 C CA . ALA A 1 149 ? 11.381 5.483 10.094 1.00 85.50 149 ALA A CA 1
ATOM 1134 C C . ALA A 1 149 ? 9.942 5.398 10.623 1.00 85.50 149 ALA A C 1
ATOM 1136 O O . ALA A 1 149 ? 9.387 6.367 11.158 1.00 85.50 149 ALA A O 1
ATOM 1137 N N . PHE A 1 150 ? 9.337 4.221 10.483 1.00 92.69 150 PHE A N 1
ATOM 1138 C CA . PHE A 1 150 ? 7.965 4.003 10.929 1.00 92.69 150 PHE A CA 1
ATOM 1139 C C . PHE A 1 150 ? 7.887 3.864 12.447 1.00 92.69 150 PHE A C 1
ATOM 1141 O O . PHE A 1 150 ? 8.803 3.362 13.095 1.00 92.69 150 PHE A O 1
ATOM 1148 N N . ARG A 1 151 ? 6.764 4.304 13.011 1.00 91.94 151 ARG A N 1
ATOM 1149 C CA . ARG A 1 151 ? 6.431 4.128 14.425 1.00 91.94 151 ARG A CA 1
ATOM 1150 C C . ARG A 1 151 ? 4.945 3.840 14.558 1.00 91.94 151 ARG A C 1
ATOM 1152 O O . ARG A 1 151 ? 4.153 4.386 13.791 1.00 91.94 151 ARG A O 1
ATOM 1159 N N . LEU A 1 152 ? 4.590 3.061 15.571 1.00 91.94 152 LEU A N 1
ATOM 1160 C CA . LEU A 1 152 ? 3.206 2.932 16.007 1.00 91.94 152 LEU A CA 1
ATOM 1161 C C . LEU A 1 152 ? 2.747 4.242 16.652 1.00 91.94 152 LEU A C 1
ATOM 1163 O O . LEU A 1 152 ? 3.491 4.896 17.393 1.00 91.94 152 LEU A O 1
ATOM 1167 N N . TYR A 1 153 ? 1.509 4.627 16.378 1.00 86.44 153 TYR A N 1
ATOM 1168 C CA . TYR A 1 153 ? 0.824 5.666 17.135 1.00 86.44 153 TYR A CA 1
ATOM 1169 C C . TYR A 1 153 ? 0.166 5.072 18.389 1.00 86.44 153 TYR A C 1
ATOM 1171 O O . TYR A 1 153 ? -0.017 3.859 18.483 1.00 86.44 153 TYR A O 1
ATOM 1179 N N . PRO A 1 154 ? -0.247 5.906 19.364 1.00 85.12 154 PRO A N 1
ATOM 1180 C CA . PRO A 1 154 ? -1.001 5.418 20.514 1.00 85.12 154 PRO A CA 1
ATOM 1181 C C . PRO A 1 154 ? -2.211 4.585 20.079 1.00 85.12 154 PRO A C 1
ATOM 1183 O O . PRO A 1 154 ? -2.943 5.015 19.188 1.00 85.12 154 PRO A O 1
ATOM 1186 N N . ASP A 1 155 ? -2.416 3.443 20.737 1.00 85.31 155 ASP A N 1
ATOM 1187 C CA . ASP A 1 155 ? -3.464 2.432 20.491 1.00 85.31 155 ASP A CA 1
ATOM 1188 C C . ASP A 1 155 ? -3.319 1.597 19.216 1.00 85.31 155 ASP A C 1
ATOM 1190 O O . ASP A 1 155 ? -4.196 0.781 18.936 1.00 85.31 155 ASP A O 1
ATOM 1194 N N . GLU A 1 156 ? -2.253 1.786 18.442 1.00 91.56 156 GLU A N 1
ATOM 1195 C CA . GLU A 1 156 ? -1.923 0.834 17.388 1.00 91.56 156 GLU A CA 1
ATOM 1196 C C . GLU A 1 156 ? -1.179 -0.366 17.957 1.00 91.56 156 GLU A C 1
ATOM 1198 O O . GLU A 1 156 ? -0.363 -0.245 18.873 1.00 91.56 156 GLU A O 1
ATOM 1203 N N . PHE A 1 157 ? -1.453 -1.518 17.363 1.00 93.00 157 PHE A N 1
ATOM 1204 C CA . PHE A 1 157 ? -0.694 -2.741 17.552 1.00 93.00 157 PHE A CA 1
ATOM 1205 C C . PHE A 1 157 ? -0.150 -3.201 16.206 1.00 93.00 157 PHE A C 1
ATOM 1207 O O . PHE A 1 157 ? -0.725 -2.910 15.156 1.00 93.00 157 PHE A O 1
ATOM 1214 N N . GLU A 1 158 ? 0.970 -3.908 16.238 1.00 95.25 158 GLU A N 1
ATOM 1215 C CA . GLU A 1 158 ? 1.519 -4.542 15.047 1.00 95.25 158 GLU A CA 1
ATOM 1216 C C . GLU A 1 158 ? 0.759 -5.840 14.753 1.00 95.25 158 GLU A C 1
ATOM 1218 O O . GLU A 1 158 ? 0.465 -6.620 15.660 1.00 95.25 158 GLU A O 1
ATOM 1223 N N . ILE A 1 159 ? 0.407 -6.037 13.486 1.00 92.94 159 ILE A N 1
ATOM 1224 C CA . ILE A 1 159 ? -0.219 -7.254 12.974 1.00 92.94 159 ILE A CA 1
ATOM 1225 C C . ILE A 1 159 ? 0.909 -8.116 12.405 1.00 92.94 159 ILE A C 1
ATOM 1227 O O . ILE A 1 159 ? 1.566 -7.702 11.445 1.00 92.94 159 ILE A O 1
ATOM 1231 N N . VAL A 1 160 ? 1.123 -9.283 13.017 1.00 79.75 160 VAL A N 1
ATOM 1232 C CA . VAL A 1 160 ? 2.156 -10.266 12.639 1.00 79.75 160 VAL A CA 1
ATOM 1233 C C . VAL A 1 160 ? 1.615 -11.249 11.612 1.00 79.75 160 VAL A C 1
ATOM 1235 O O . VAL A 1 160 ? 0.471 -11.719 11.807 1.00 79.75 160 VAL A O 1
#

Organism: NCBI:txid37330

Sequence (160 aa):
MSLFFDGRVKVWSTTHLWSVMDRRRHSALGEMILLGVGQELAVPGPTERQQRPQIEVMLDPGAGHVVASTIAGDNGTFVQLFHDGGIAVGNDGRDIGQILNAGREASPARRRNGVGSSVMIAFDGSYRPRNLREADRYLAIPEVTPPVAFRLYPDEFEIV